Protein AF-A0A7V9NS49-F1 (afdb_monomer)

pLDDT: mean 94.95, std 5.57, range [57.0, 98.19]

Secondary structure (DSSP, 8-state):
-PPP-HHHHHHHHHTS---TT--HHHHHHHHHTTTT-TT-EEEEETTEEEEE-----S-------

Foldseek 3Di:
DDDDDPVVVVVVLVVFDCPPPRLQRSLVVVVVVCVPVPQWDWDDDPSDIDTDGDPPDPDDDDDDD

Structure (mmCIF, N/CA/C/O backbone):
data_AF-A0A7V9NS49-F1
#
_entry.id   AF-A0A7V9NS49-F1
#
loop_
_atom_site.group_PDB
_atom_site.id
_atom_site.type_symbol
_atom_site.label_atom_id
_atom_site.label_alt_id
_atom_site.label_comp_id
_atom_site.label_asym_id
_atom_site.label_entity_id
_atom_site.label_seq_id
_atom_site.pdbx_PDB_ins_code
_atom_site.Cartn_x
_atom_site.Cartn_y
_atom_site.Cartn_z
_atom_site.occupancy
_atom_site.B_iso_or_equiv
_atom_site.auth_seq_id
_atom_site.auth_comp_id
_atom_site.auth_asym_id
_atom_site.auth_atom_id
_atom_site.pdbx_PDB_model_num
ATOM 1 N N . MET A 1 1 ? 4.203 2.129 22.062 1.00 57.00 1 MET A N 1
ATOM 2 C CA . MET A 1 1 ? 4.467 1.962 20.615 1.00 57.00 1 MET A CA 1
ATOM 3 C C . MET A 1 1 ? 5.612 2.887 20.248 1.00 57.00 1 MET A C 1
ATOM 5 O O . MET A 1 1 ? 5.594 4.021 20.706 1.00 57.00 1 MET A O 1
ATOM 9 N N . SER A 1 2 ? 6.615 2.401 19.514 1.00 82.12 2 SER A N 1
ATOM 10 C CA . SER A 1 2 ? 7.679 3.262 18.978 1.00 82.12 2 SER A CA 1
ATOM 11 C C . SER A 1 2 ? 7.113 4.134 17.861 1.00 82.12 2 SER A C 1
ATOM 13 O O . SER A 1 2 ? 6.224 3.687 17.135 1.00 82.12 2 SER A O 1
ATOM 15 N N . THR A 1 3 ? 7.630 5.351 17.711 1.00 89.56 3 THR A N 1
ATOM 16 C CA . THR A 1 3 ? 7.320 6.196 16.554 1.00 89.56 3 THR A CA 1
ATOM 17 C C . THR A 1 3 ? 7.756 5.470 15.277 1.00 89.56 3 THR A C 1
ATOM 19 O O . THR A 1 3 ? 8.887 4.972 15.240 1.00 89.56 3 THR A O 1
ATOM 22 N N . PRO A 1 4 ? 6.892 5.358 14.253 1.00 87.44 4 PRO A N 1
ATOM 23 C CA . PRO A 1 4 ? 7.282 4.770 12.978 1.00 87.44 4 PRO A CA 1
ATOM 24 C C . PRO A 1 4 ? 8.322 5.652 12.275 1.00 87.44 4 PRO A C 1
ATOM 26 O O . PRO A 1 4 ? 8.173 6.872 12.218 1.00 87.44 4 PRO A O 1
ATOM 29 N N . ASP A 1 5 ? 9.365 5.029 11.722 1.00 95.06 5 ASP A N 1
ATOM 30 C CA . ASP A 1 5 ? 10.365 5.712 10.897 1.00 95.06 5 ASP A CA 1
ATOM 31 C C . ASP A 1 5 ? 9.794 6.011 9.506 1.00 95.06 5 ASP A C 1
ATOM 33 O O . ASP A 1 5 ? 9.841 5.189 8.590 1.00 95.06 5 ASP A O 1
ATOM 37 N N . LEU A 1 6 ? 9.221 7.203 9.353 1.00 95.50 6 LEU A N 1
ATOM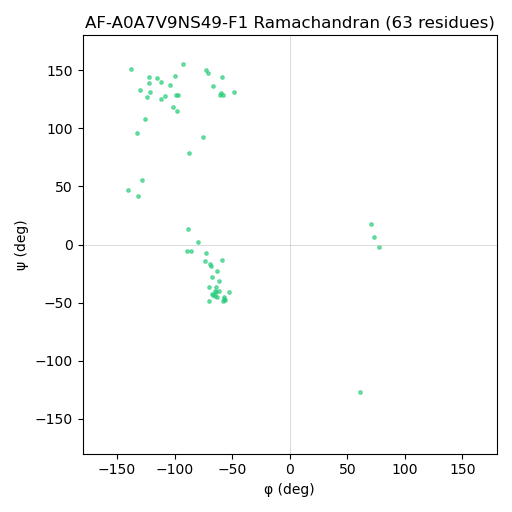 38 C CA . LEU A 1 6 ? 8.643 7.636 8.085 1.00 95.50 6 LEU A CA 1
ATOM 39 C C . LEU A 1 6 ? 9.704 7.855 7.000 1.00 95.50 6 LEU A C 1
ATOM 41 O O . LEU A 1 6 ? 9.389 7.688 5.823 1.00 95.50 6 LEU A O 1
ATOM 45 N N . LEU A 1 7 ? 10.945 8.194 7.364 1.00 97.31 7 LEU A N 1
ATOM 46 C CA . LEU A 1 7 ? 12.013 8.405 6.388 1.00 97.31 7 LEU A CA 1
ATOM 47 C C . LEU A 1 7 ? 12.418 7.072 5.754 1.00 97.31 7 LEU A C 1
ATOM 49 O O . LEU A 1 7 ? 12.440 6.972 4.527 1.00 97.31 7 LEU A O 1
ATOM 53 N N . GLY A 1 8 ? 12.654 6.045 6.575 1.00 96.69 8 GLY A N 1
ATOM 54 C CA . GLY A 1 8 ? 12.938 4.689 6.104 1.00 96.69 8 GLY A CA 1
ATOM 55 C C . GLY A 1 8 ? 11.820 4.142 5.215 1.00 96.69 8 GLY A C 1
ATOM 56 O O . GLY A 1 8 ? 12.080 3.701 4.098 1.00 96.69 8 GLY A O 1
ATOM 57 N N . ARG A 1 9 ? 10.556 4.278 5.642 1.00 95.50 9 ARG A N 1
ATOM 58 C CA . ARG A 1 9 ? 9.393 3.838 4.845 1.00 95.50 9 ARG A CA 1
ATOM 59 C C . ARG A 1 9 ? 9.231 4.598 3.533 1.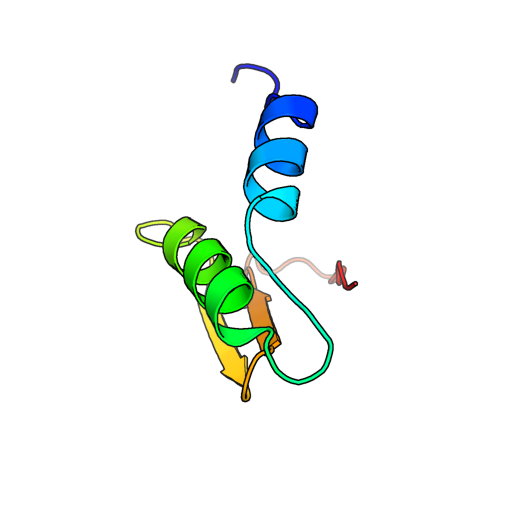00 95.50 9 ARG A C 1
ATOM 61 O O . ARG A 1 9 ? 8.864 4.010 2.522 1.00 95.50 9 ARG A O 1
ATOM 68 N N . THR A 1 10 ? 9.528 5.894 3.525 1.00 96.38 10 THR A N 1
ATOM 69 C CA . THR A 1 10 ? 9.499 6.679 2.285 1.00 96.38 10 THR A CA 1
ATOM 70 C C . THR A 1 10 ? 10.591 6.210 1.328 1.00 96.38 10 THR A C 1
ATOM 72 O O . THR A 1 10 ? 10.320 6.022 0.145 1.00 96.38 10 THR A O 1
ATOM 75 N N . ALA A 1 11 ? 11.807 5.965 1.827 1.00 97.81 11 ALA A N 1
ATOM 76 C CA . ALA A 1 11 ? 12.904 5.446 1.013 1.00 97.81 11 ALA A CA 1
ATOM 77 C C . ALA A 1 11 ? 12.583 4.059 0.424 1.00 97.81 11 ALA A C 1
ATOM 79 O O . ALA A 1 11 ? 12.878 3.816 -0.744 1.00 97.81 11 ALA A O 1
ATOM 80 N N . GLU A 1 12 ? 11.935 3.174 1.192 1.00 96.56 12 GLU A N 1
ATOM 81 C CA . GLU A 1 12 ? 11.445 1.875 0.705 1.00 96.56 12 GLU A CA 1
ATOM 82 C C . GLU A 1 12 ? 10.498 2.034 -0.495 1.00 96.56 12 GLU A C 1
ATOM 84 O O . GLU A 1 12 ? 10.704 1.380 -1.515 1.00 96.56 12 GLU A O 1
ATOM 89 N N . LEU A 1 13 ? 9.517 2.941 -0.413 1.00 96.75 13 LEU A N 1
ATOM 90 C CA . LEU A 1 13 ? 8.570 3.193 -1.506 1.00 96.75 13 LEU A CA 1
ATOM 91 C C . LEU A 1 13 ? 9.237 3.827 -2.735 1.00 96.75 13 LEU A C 1
ATOM 93 O O . LEU A 1 13 ? 8.963 3.411 -3.858 1.00 96.75 13 LEU A O 1
ATOM 97 N N . VAL A 1 14 ? 10.134 4.800 -2.538 1.00 97.75 14 VAL A N 1
ATOM 98 C CA . VAL A 1 14 ? 10.875 5.469 -3.629 1.00 97.75 14 VAL A CA 1
ATOM 99 C C . VAL A 1 14 ? 11.749 4.486 -4.411 1.00 97.75 14 VAL A C 1
ATOM 101 O O . VAL A 1 14 ? 11.932 4.647 -5.617 1.00 97.75 14 VAL A O 1
ATOM 104 N N . ASN A 1 15 ? 12.258 3.444 -3.753 1.00 98.12 15 ASN A N 1
ATOM 105 C CA . ASN A 1 15 ? 13.057 2.404 -4.398 1.00 98.12 15 ASN A CA 1
ATOM 106 C C . ASN A 1 15 ? 12.235 1.458 -5.293 1.00 98.12 15 ASN A C 1
ATOM 108 O O . ASN A 1 15 ? 12.828 0.643 -6.003 1.00 98.12 15 ASN A O 1
ATOM 112 N N . ILE A 1 16 ? 10.900 1.551 -5.289 1.00 98.19 16 ILE A N 1
ATOM 113 C CA . ILE A 1 16 ? 10.023 0.758 -6.153 1.00 98.19 16 ILE A CA 1
ATOM 114 C C . ILE A 1 16 ? 9.622 1.604 -7.372 1.00 98.19 16 ILE A C 1
ATOM 116 O O . ILE A 1 16 ? 8.900 2.595 -7.224 1.00 98.19 16 ILE A O 1
ATOM 120 N N . PRO A 1 17 ? 10.036 1.228 -8.599 1.00 97.44 17 PRO A N 1
ATOM 121 C CA . PRO A 1 17 ? 9.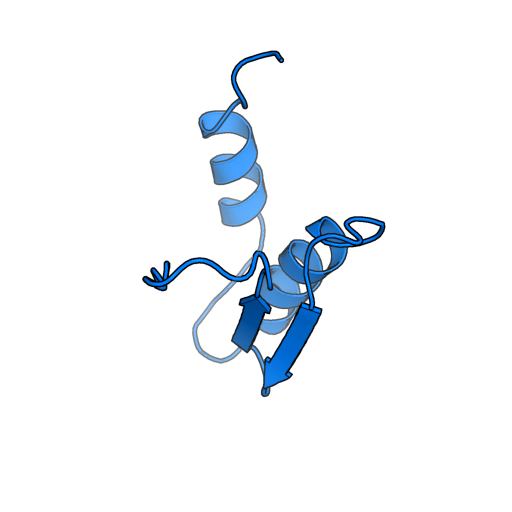631 1.943 -9.803 1.00 97.44 17 PRO A CA 1
ATOM 122 C C . PRO A 1 17 ? 8.105 1.978 -9.952 1.00 97.44 17 PRO A C 1
ATOM 124 O O . PRO A 1 17 ? 7.446 0.942 -9.912 1.00 97.44 17 PRO A O 1
ATOM 127 N N . SER A 1 18 ? 7.560 3.177 -10.155 1.00 96.44 18 SER A N 1
ATOM 128 C CA . SER A 1 18 ? 6.117 3.448 -10.266 1.00 96.44 18 SER A CA 1
ATOM 129 C C . SER A 1 18 ? 5.833 4.486 -11.355 1.00 96.44 18 SER A C 1
ATOM 131 O O . SER A 1 18 ? 5.110 5.462 -11.171 1.00 96.44 18 SER A O 1
ATOM 133 N N . VAL A 1 19 ? 6.460 4.295 -12.519 1.00 97.06 19 VAL A N 1
ATOM 134 C CA . VAL A 1 19 ? 6.175 5.106 -13.712 1.00 97.06 19 VAL A CA 1
ATOM 135 C C . VAL A 1 19 ? 4.696 4.955 -14.064 1.00 97.06 19 VAL A C 1
ATOM 137 O O . VAL A 1 19 ? 4.153 3.862 -13.918 1.00 97.06 19 VAL A O 1
ATOM 140 N N . SER A 1 20 ? 4.062 6.025 -14.548 1.00 96.38 20 SER A N 1
ATOM 141 C CA . SER A 1 20 ? 2.656 5.993 -14.953 1.00 96.38 20 SER A CA 1
ATOM 142 C C . SER A 1 20 ? 2.353 4.795 -15.858 1.00 96.38 20 SER A C 1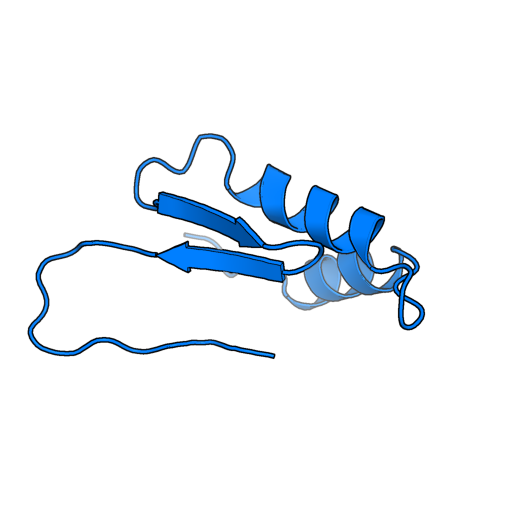
ATOM 144 O O . SER A 1 20 ? 3.067 4.560 -16.834 1.00 96.38 20 SER A O 1
ATOM 146 N N . HIS A 1 21 ? 1.287 4.064 -15.529 1.00 95.06 21 HIS A N 1
ATOM 147 C CA . HIS A 1 21 ? 0.866 2.790 -16.126 1.00 95.06 21 HIS A CA 1
ATOM 148 C C . HIS A 1 21 ? 1.713 1.554 -15.770 1.00 95.06 21 HIS A C 1
ATOM 150 O O . HIS A 1 21 ? 1.473 0.477 -16.319 1.00 95.06 21 HIS A O 1
ATOM 156 N N . ASN A 1 22 ? 2.677 1.675 -14.858 1.00 96.50 22 ASN A N 1
ATOM 157 C CA . ASN A 1 22 ? 3.489 0.576 -14.337 1.00 96.50 22 ASN A CA 1
ATOM 158 C C . ASN A 1 22 ? 3.565 0.592 -12.799 1.00 96.50 22 ASN A C 1
ATOM 160 O O . ASN A 1 22 ? 4.616 0.376 -12.198 1.00 96.50 22 ASN A O 1
ATOM 164 N N . GLU A 1 23 ? 2.440 0.862 -12.145 1.00 97.50 23 GLU A N 1
ATOM 165 C CA . GLU A 1 23 ? 2.354 0.992 -10.689 1.00 97.50 23 GLU A CA 1
ATOM 166 C C . GLU A 1 23 ? 2.150 -0.356 -9.977 1.00 97.50 23 GLU A C 1
ATOM 168 O O . GLU A 1 23 ? 2.208 -0.424 -8.754 1.00 97.50 23 GLU A O 1
ATOM 173 N N . ALA A 1 24 ? 1.956 -1.457 -10.713 1.00 96.75 24 ALA A N 1
ATOM 174 C CA . ALA A 1 24 ? 1.613 -2.756 -10.130 1.00 96.75 24 ALA A CA 1
ATOM 175 C C . ALA A 1 24 ? 2.583 -3.208 -9.023 1.00 96.75 24 ALA A C 1
ATOM 177 O O . ALA A 1 24 ? 2.123 -3.683 -7.988 1.00 96.75 24 ALA A O 1
ATOM 178 N N . GLY A 1 25 ? 3.894 -2.996 -9.203 1.00 97.38 25 GLY A N 1
ATOM 179 C CA . GLY A 1 25 ? 4.909 -3.394 -8.224 1.00 97.38 25 GLY A CA 1
ATOM 180 C C . GLY A 1 25 ? 4.808 -2.648 -6.890 1.00 97.38 25 GLY A C 1
ATOM 181 O O . GLY A 1 25 ? 4.872 -3.277 -5.833 1.00 97.38 25 GLY A O 1
ATOM 182 N N . ILE A 1 26 ? 4.604 -1.324 -6.913 1.00 97.19 26 ILE A N 1
ATOM 183 C CA . ILE A 1 26 ? 4.419 -0.546 -5.677 1.00 97.19 26 ILE A CA 1
ATOM 184 C C . ILE A 1 26 ? 3.073 -0.871 -5.025 1.00 97.19 26 ILE A C 1
ATOM 186 O O . ILE A 1 26 ? 2.992 -0.999 -3.804 1.00 97.19 26 ILE A O 1
ATOM 190 N N . THR A 1 27 ? 2.037 -1.102 -5.833 1.00 97.44 27 THR A N 1
ATOM 191 C CA . THR A 1 27 ? 0.724 -1.518 -5.345 1.00 97.44 27 THR A CA 1
ATOM 192 C C . THR A 1 27 ? 0.803 -2.881 -4.649 1.00 97.44 27 THR A C 1
ATOM 194 O O . THR A 1 27 ? 0.279 -3.030 -3.551 1.00 97.44 27 THR A O 1
ATOM 197 N N . ASP A 1 28 ? 1.492 -3.871 -5.220 1.00 97.06 28 ASP A N 1
ATOM 198 C CA . ASP A 1 28 ? 1.664 -5.192 -4.595 1.00 97.06 28 ASP A CA 1
ATOM 199 C C . ASP A 1 28 ? 2.459 -5.121 -3.289 1.00 97.06 28 ASP A C 1
ATOM 201 O O . ASP A 1 28 ? 2.077 -5.748 -2.300 1.00 97.06 28 ASP A O 1
ATOM 205 N N . HIS A 1 29 ? 3.516 -4.304 -3.254 1.00 97.25 29 HIS A N 1
ATOM 206 C CA . HIS A 1 29 ? 4.271 -4.067 -2.028 1.00 97.25 29 HIS A CA 1
ATOM 207 C C . HIS A 1 29 ? 3.377 -3.506 -0.915 1.00 97.25 29 HIS A C 1
ATOM 209 O O . HIS A 1 29 ? 3.377 -4.032 0.196 1.00 97.25 29 HIS A O 1
ATOM 215 N N . ILE A 1 30 ? 2.573 -2.480 -1.217 1.00 96.00 30 ILE A N 1
ATOM 216 C CA . ILE A 1 30 ? 1.655 -1.873 -0.245 1.00 96.00 30 ILE A CA 1
ATOM 217 C C . ILE A 1 30 ? 0.573 -2.868 0.192 1.00 96.00 30 ILE A C 1
ATOM 219 O O . ILE A 1 30 ? 0.256 -2.912 1.378 1.00 96.00 30 ILE A O 1
ATOM 223 N N . ALA A 1 31 ? 0.027 -3.685 -0.717 1.00 96.56 31 ALA A N 1
ATOM 224 C CA . ALA A 1 31 ? -0.959 -4.711 -0.369 1.00 96.56 31 ALA A CA 1
ATOM 225 C C . ALA A 1 31 ? -0.415 -5.687 0.684 1.00 96.56 31 ALA A C 1
ATOM 227 O O . ALA A 1 31 ? -1.094 -5.945 1.676 1.00 96.56 31 ALA A O 1
ATOM 228 N N . GLY A 1 32 ? 0.826 -6.156 0.514 1.00 96.50 32 GLY A N 1
ATOM 229 C CA . GLY A 1 32 ? 1.473 -7.072 1.458 1.00 96.50 32 GLY A CA 1
ATOM 230 C C . GLY A 1 32 ? 1.685 -6.4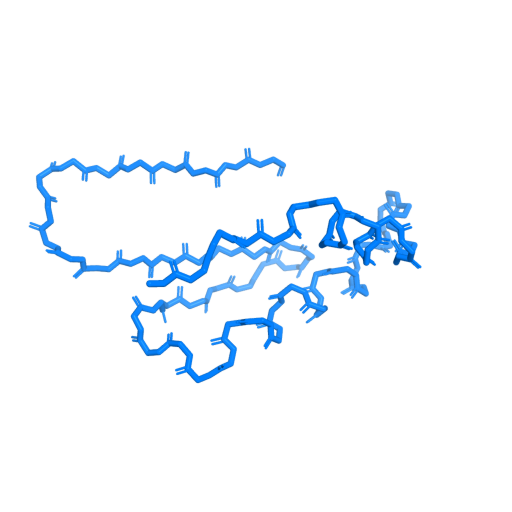82 2.857 1.00 96.5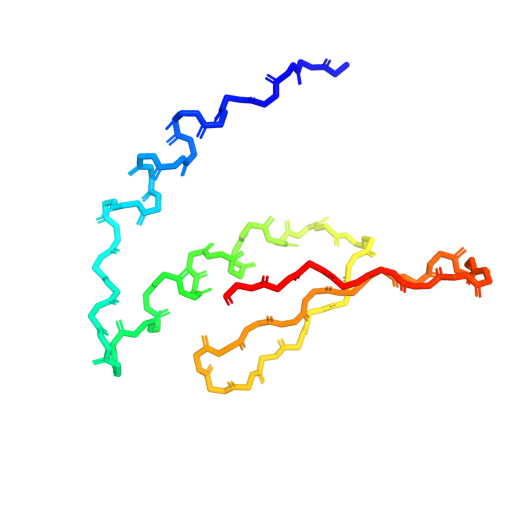0 32 GLY A C 1
ATOM 231 O O . GLY A 1 32 ? 1.753 -7.223 3.833 1.00 96.50 32 GLY A O 1
ATOM 232 N N . LEU A 1 33 ? 1.719 -5.151 3.006 1.00 94.31 33 LEU A N 1
ATOM 233 C CA . LEU A 1 33 ? 1.784 -4.509 4.328 1.00 94.31 33 LEU A CA 1
ATOM 234 C C . LEU A 1 33 ? 0.490 -4.680 5.143 1.00 94.31 33 LEU A C 1
ATOM 236 O O . LEU A 1 33 ? 0.513 -4.491 6.360 1.00 94.31 33 LEU A O 1
ATOM 240 N N . PHE A 1 34 ? -0.628 -5.025 4.494 1.00 95.00 34 PHE A N 1
ATOM 241 C CA . PHE A 1 34 ? -1.904 -5.302 5.157 1.00 95.00 34 PHE A CA 1
ATOM 242 C C . PHE A 1 34 ? -2.079 -6.772 5.556 1.00 95.00 34 PHE A C 1
ATOM 244 O O . PHE A 1 34 ? -3.048 -7.095 6.250 1.00 95.00 34 PHE A O 1
ATOM 251 N N . ASP A 1 35 ? -1.150 -7.656 5.183 1.00 93.00 35 ASP A N 1
ATOM 252 C CA . ASP A 1 35 ? -1.222 -9.068 5.546 1.00 93.00 35 ASP A CA 1
ATOM 253 C C . ASP A 1 35 ? -1.216 -9.245 7.070 1.00 93.00 35 ASP A C 1
ATOM 255 O O . ASP A 1 35 ? -0.387 -8.704 7.802 1.00 93.00 35 ASP A O 1
ATOM 259 N N . GLY A 1 36 ? -2.195 -9.999 7.574 1.00 90.31 36 GLY A N 1
ATOM 260 C CA . GLY A 1 36 ? -2.385 -10.217 9.010 1.00 90.31 36 GLY A CA 1
ATOM 261 C C . GLY A 1 36 ? -3.040 -9.052 9.764 1.00 90.31 36 GLY A C 1
ATOM 262 O O . GLY A 1 36 ? -3.338 -9.197 10.953 1.00 90.31 36 GLY A O 1
ATOM 263 N N . LEU A 1 37 ? -3.342 -7.924 9.108 1.00 95.19 37 LEU A N 1
ATOM 264 C CA . LEU A 1 37 ? -4.032 -6.790 9.729 1.00 95.19 37 LEU A CA 1
ATOM 265 C C . LEU A 1 37 ? -5.5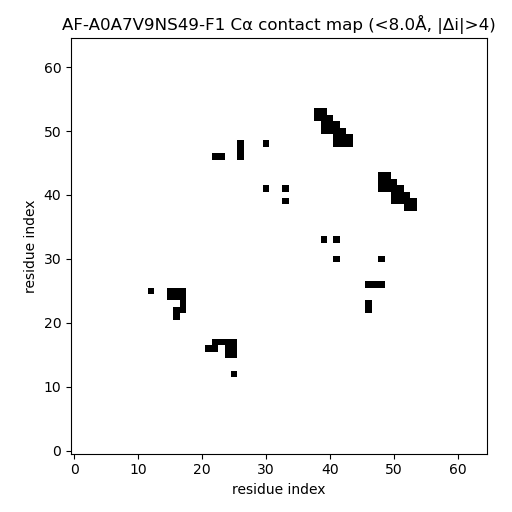58 -6.944 9.646 1.00 95.19 37 LEU A C 1
ATOM 267 O O . LEU A 1 37 ? -6.233 -6.283 8.860 1.00 95.19 37 LEU A O 1
ATOM 271 N N . ALA A 1 38 ? -6.124 -7.765 10.535 1.00 93.06 38 ALA A N 1
ATOM 272 C CA . ALA A 1 38 ? -7.560 -8.086 10.571 1.00 93.06 38 ALA A CA 1
ATOM 273 C C . ALA A 1 38 ? -8.511 -6.878 10.751 1.00 93.06 38 ALA A C 1
ATOM 275 O O . ALA A 1 38 ? -9.718 -7.007 10.558 1.00 93.06 38 ALA A O 1
ATOM 276 N N . ALA A 1 39 ? -7.994 -5.703 11.127 1.00 94.19 39 ALA A N 1
ATOM 277 C CA . ALA A 1 39 ? -8.782 -4.478 11.263 1.00 94.19 39 ALA A CA 1
ATOM 278 C C . ALA A 1 39 ? -9.187 -3.848 9.914 1.00 94.19 39 ALA A C 1
ATOM 280 O O . ALA A 1 39 ? -10.055 -2.969 9.897 1.00 94.19 39 ALA A O 1
ATOM 281 N N . PHE A 1 40 ? -8.564 -4.270 8.808 1.00 97.12 40 PHE A N 1
ATOM 282 C CA . PHE A 1 40 ? -8.797 -3.718 7.478 1.00 97.12 40 PHE A CA 1
ATOM 283 C C . PHE A 1 40 ? -9.488 -4.721 6.553 1.00 97.12 40 PHE A C 1
ATOM 285 O O . PHE A 1 40 ? -9.152 -5.900 6.504 1.00 97.12 40 PHE A O 1
ATOM 292 N N . THR A 1 41 ? -10.433 -4.221 5.764 1.00 95.94 41 THR A N 1
ATOM 293 C CA . THR A 1 41 ? -10.891 -4.853 4.525 1.00 95.94 41 THR A CA 1
ATOM 294 C C . THR A 1 41 ? -10.149 -4.199 3.367 1.00 95.94 41 THR A C 1
ATOM 296 O O . THR A 1 41 ? -10.121 -2.969 3.293 1.00 95.94 41 THR A O 1
ATOM 299 N N . LEU A 1 42 ? -9.544 -5.004 2.494 1.00 96.88 42 LEU A N 1
ATOM 300 C CA . LEU A 1 42 ? -8.759 -4.532 1.358 1.00 96.88 42 LEU A CA 1
ATOM 301 C C . LEU A 1 42 ? -9.471 -4.874 0.046 1.00 96.88 42 LEU A C 1
ATOM 303 O O . LEU A 1 42 ? -9.770 -6.037 -0.213 1.00 96.88 42 LEU A O 1
ATOM 307 N N . ASP A 1 43 ? -9.701 -3.865 -0.786 1.00 97.00 43 ASP A N 1
ATOM 308 C CA . ASP A 1 43 ? -10.227 -4.014 -2.140 1.00 97.00 43 ASP A CA 1
ATOM 309 C C . ASP A 1 43 ? -9.177 -3.563 -3.161 1.00 97.00 43 ASP A C 1
ATOM 311 O O . ASP A 1 43 ? -8.468 -2.576 -2.941 1.00 97.00 43 ASP A O 1
ATOM 315 N N . ARG A 1 44 ? -9.104 -4.257 -4.303 1.00 96.50 44 ARG A N 1
ATOM 316 C CA . ARG A 1 44 ? -8.182 -3.938 -5.402 1.00 96.50 44 ARG A CA 1
ATOM 317 C C . ARG A 1 44 ? -8.943 -3.659 -6.691 1.00 96.50 44 ARG A C 1
ATOM 319 O O . ARG A 1 44 ? -9.787 -4.453 -7.100 1.00 96.50 44 ARG A O 1
ATOM 326 N N . VAL A 1 45 ? -8.607 -2.552 -7.352 1.00 96.00 45 VAL A N 1
ATOM 327 C CA . VAL A 1 45 ? -9.185 -2.151 -8.646 1.00 96.00 45 VAL A CA 1
ATOM 328 C C . VAL A 1 45 ? -8.054 -1.740 -9.584 1.00 96.00 45 VAL A C 1
ATOM 330 O O . VAL A 1 45 ? -7.564 -0.610 -9.538 1.00 96.00 45 VAL A O 1
ATOM 333 N N . GLY A 1 46 ? -7.601 -2.671 -10.426 1.00 94.44 46 GLY A N 1
ATOM 334 C CA . GLY A 1 46 ? -6.389 -2.471 -11.225 1.00 94.44 46 GLY A CA 1
ATOM 335 C C . GLY A 1 46 ? -5.172 -2.267 -10.320 1.00 94.44 46 GLY A C 1
ATOM 336 O O . GLY A 1 46 ? -4.941 -3.078 -9.424 1.00 94.44 46 GLY A O 1
ATOM 337 N N . ALA A 1 47 ? -4.424 -1.181 -10.536 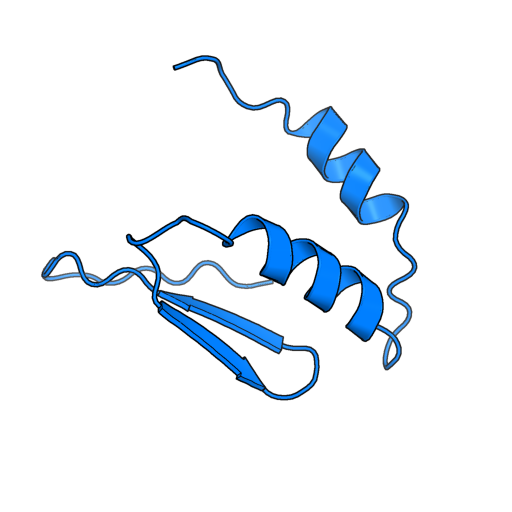1.00 95.94 47 ALA A N 1
ATOM 338 C CA . ALA A 1 47 ? -3.291 -0.777 -9.698 1.00 95.94 47 ALA A CA 1
ATOM 339 C C . ALA A 1 47 ? -3.685 0.119 -8.500 1.00 95.94 47 ALA A C 1
ATOM 341 O O . ALA A 1 47 ? -2.812 0.682 -7.849 1.00 95.94 47 ALA A O 1
ATOM 342 N N . ASN A 1 48 ? -4.979 0.221 -8.175 1.00 96.00 48 ASN A N 1
ATOM 343 C CA . ASN A 1 48 ? -5.463 0.944 -6.997 1.00 96.00 48 ASN A CA 1
ATOM 344 C C . ASN A 1 48 ? -5.766 -0.014 -5.842 1.00 96.00 48 ASN A C 1
ATOM 346 O O . ASN A 1 48 ? -6.298 -1.109 -6.059 1.00 96.00 48 ASN A O 1
ATOM 350 N N . LEU A 1 49 ? -5.511 0.445 -4.618 1.00 96.81 49 LEU A N 1
ATOM 351 C CA . LEU A 1 49 ? -5.881 -0.240 -3.382 1.00 96.81 49 LEU A CA 1
ATOM 352 C C . LEU A 1 49 ? -6.755 0.647 -2.514 1.00 96.81 49 LEU A C 1
ATOM 354 O O . LEU A 1 49 ? -6.493 1.836 -2.348 1.00 96.81 49 LEU A O 1
ATOM 358 N N . VAL A 1 50 ? -7.770 0.037 -1.913 1.00 97.31 50 VAL A N 1
ATOM 359 C CA . VAL A 1 50 ? -8.647 0.683 -0.944 1.00 97.31 50 VAL A CA 1
ATOM 360 C C . VAL A 1 50 ? -8.650 -0.163 0.321 1.00 97.31 50 VAL A C 1
ATOM 362 O O . VAL A 1 50 ? -9.230 -1.244 0.348 1.00 97.31 50 VAL A O 1
ATOM 365 N N . ALA A 1 51 ? -8.004 0.331 1.375 1.00 97.56 51 ALA A N 1
ATOM 366 C CA . ALA A 1 51 ? -8.034 -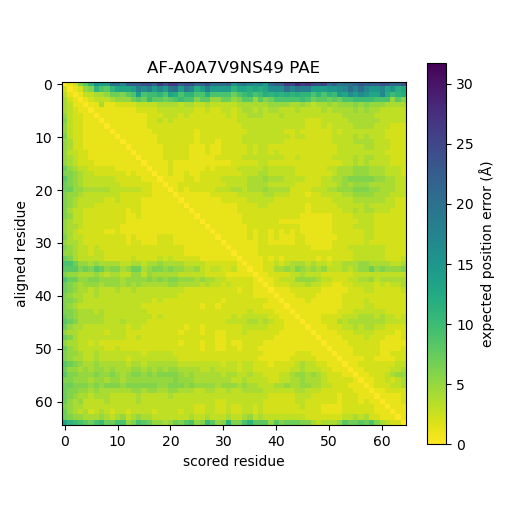0.279 2.700 1.00 97.56 51 ALA A CA 1
ATOM 367 C C . ALA A 1 51 ? -9.050 0.453 3.586 1.00 97.56 51 ALA A C 1
ATOM 369 O O . ALA A 1 51 ? -9.025 1.680 3.703 1.00 97.56 51 ALA A O 1
ATOM 370 N N . ARG A 1 52 ? -9.965 -0.287 4.216 1.00 97.38 52 ARG A N 1
ATOM 371 C CA . ARG A 1 52 ? -11.070 0.281 5.001 1.00 97.38 52 ARG A CA 1
ATOM 372 C C . ARG A 1 52 ? -11.158 -0.361 6.369 1.00 97.38 52 ARG A C 1
ATOM 374 O O . ARG A 1 52 ? -11.197 -1.579 6.481 1.00 97.38 52 ARG A O 1
ATOM 381 N N . THR A 1 53 ? -11.289 0.464 7.399 1.00 97.19 53 THR A N 1
ATOM 382 C CA . THR A 1 53 ? -11.725 0.021 8.725 1.00 97.19 53 THR A CA 1
ATOM 383 C C . THR A 1 53 ? -13.243 0.161 8.860 1.00 97.19 53 THR A C 1
ATOM 385 O O . THR A 1 53 ? -13.879 0.987 8.186 1.00 97.19 53 THR A O 1
ATOM 388 N N . ASN A 1 54 ? -13.831 -0.644 9.750 1.00 94.62 54 ASN A N 1
ATOM 389 C CA . ASN A 1 54 ? -15.270 -0.680 10.030 1.00 94.62 54 ASN A CA 1
ATOM 390 C C . ASN A 1 54 ? -15.552 -0.547 11.535 1.00 94.62 54 ASN A C 1
ATOM 392 O O . ASN A 1 54 ? -16.214 -1.381 12.138 1.00 94.62 54 ASN A O 1
ATOM 396 N N . PHE A 1 55 ? -15.045 0.524 12.148 1.00 94.81 55 PHE A N 1
ATOM 397 C CA . PHE A 1 55 ? -15.145 0.752 13.597 1.00 94.81 55 PHE A CA 1
ATOM 398 C C . PHE A 1 55 ? -16.502 1.306 14.076 1.00 94.81 55 PHE A C 1
ATOM 400 O O . PHE A 1 55 ? -16.665 1.587 15.257 1.00 94.81 55 PHE A O 1
ATOM 407 N N . GLY A 1 56 ? -17.479 1.489 13.179 1.00 95.44 56 GLY A N 1
ATOM 408 C CA . GLY A 1 56 ? -18.824 1.956 13.548 1.00 95.44 56 GLY A CA 1
ATOM 409 C C . GLY A 1 56 ? -18.904 3.423 13.992 1.00 95.44 56 GLY A C 1
ATOM 410 O O . GLY A 1 56 ? -19.876 3.817 14.630 1.00 95.44 56 GLY A O 1
ATOM 411 N N . HIS A 1 57 ? -17.899 4.243 13.675 1.00 95.88 57 HIS A N 1
ATOM 412 C CA . HIS A 1 57 ? -17.916 5.670 13.997 1.00 95.88 57 HIS A CA 1
ATOM 413 C C . HIS A 1 57 ? -18.890 6.459 13.102 1.00 95.88 57 HIS A C 1
ATOM 415 O O . HIS A 1 57 ? -19.070 6.109 11.934 1.00 95.88 57 HIS A O 1
ATOM 421 N N . PRO A 1 58 ? -19.478 7.561 13.613 1.00 96.75 58 PRO A N 1
ATOM 422 C CA . PRO A 1 58 ? -20.438 8.378 12.864 1.00 96.75 58 PRO A CA 1
ATOM 423 C C . PRO A 1 58 ? -19.807 9.164 11.705 1.00 96.75 58 PRO A C 1
ATOM 425 O O . PRO A 1 58 ? -20.520 9.652 10.833 1.00 96.75 58 PRO A O 1
ATOM 428 N N . GLN A 1 59 ? -18.480 9.308 11.692 1.00 97.12 59 GLN A N 1
ATOM 429 C CA . GLN A 1 59 ? -17.732 10.016 10.658 1.00 97.12 59 GLN A CA 1
ATOM 430 C C . GLN A 1 59 ? -16.695 9.088 10.027 1.00 97.12 59 GLN A C 1
ATOM 432 O O . GLN A 1 59 ? -16.090 8.258 10.709 1.00 97.12 59 GLN A O 1
ATOM 437 N N . ARG A 1 60 ? -16.474 9.253 8.719 1.00 96.69 60 ARG A N 1
ATOM 438 C CA . ARG A 1 60 ? -15.484 8.502 7.941 1.00 96.69 60 ARG A CA 1
ATOM 439 C C . ARG A 1 60 ? -14.522 9.469 7.258 1.00 96.69 60 ARG A C 1
ATOM 441 O O . ARG A 1 60 ? -14.962 10.373 6.555 1.00 96.69 60 ARG A O 1
ATOM 448 N N . LEU A 1 61 ? -13.226 9.249 7.464 1.00 96.75 61 LEU A N 1
ATOM 449 C CA . LEU A 1 61 ? -12.146 9.976 6.800 1.00 96.75 61 LEU A CA 1
ATOM 450 C C . LEU A 1 61 ? -11.528 9.093 5.716 1.00 96.75 61 LEU A C 1
ATOM 452 O O . LEU A 1 61 ? -11.282 7.909 5.950 1.00 96.75 61 LEU A O 1
ATOM 456 N N . THR A 1 62 ? -11.251 9.689 4.560 1.00 95.94 62 THR A N 1
ATOM 457 C CA . THR A 1 62 ? -10.487 9.054 3.485 1.00 95.94 62 THR A CA 1
ATOM 458 C C . THR A 1 62 ? -9.114 9.705 3.413 1.00 95.94 62 THR A C 1
ATOM 460 O O . THR A 1 62 ? -9.017 10.926 3.313 1.00 95.94 62 THR A O 1
ATOM 463 N N . LEU A 1 63 ? -8.064 8.886 3.447 1.00 96.31 63 LEU A N 1
ATOM 464 C CA . LEU A 1 63 ? -6.709 9.285 3.081 1.00 96.31 63 LEU A CA 1
ATOM 465 C C . LEU A 1 63 ? -6.464 8.747 1.670 1.00 96.31 63 LEU A C 1
ATOM 467 O O . LEU A 1 63 ? -6.567 7.540 1.460 1.00 96.31 63 LEU A O 1
ATOM 471 N N . ALA A 1 64 ? -6.220 9.636 0.713 1.00 93.69 64 ALA A N 1
ATOM 472 C CA . ALA A 1 64 ? -6.008 9.293 -0.690 1.00 93.69 64 ALA A CA 1
ATOM 473 C C . ALA A 1 64 ? -4.849 10.117 -1.258 1.00 93.69 64 ALA A C 1
ATOM 475 O O . ALA A 1 64 ? -4.609 11.238 -0.801 1.00 93.69 64 ALA A O 1
ATOM 476 N N . GLY A 1 65 ? -4.156 9.548 -2.240 1.00 84.06 65 GLY A N 1
ATOM 477 C CA . GLY A 1 65 ? -3.030 10.128 -2.965 1.00 84.06 65 GLY A CA 1
ATOM 478 C C . GLY A 1 65 ? -2.862 9.445 -4.308 1.00 84.06 65 GLY A C 1
ATOM 479 O O . GLY A 1 65 ? -3.460 8.356 -4.476 1.00 84.06 65 GLY A O 1
#

Sequence (65 aa):
MSTPDLLGRTAELVNIPSVSHNEAGITDHIAGLFDGLAAFTLDRVGANLVARTNFGHPQRLTLAG

Nearest PDB structures (foldseek):
  2l01-assembly1_B  TM=3.093E-01  e=5.616E+00  Phocaeicola vulgatus ATCC 8482
  1np6-assembly1_B  TM=2.732E-01  e=8.431E+00  Escherichia coli
  3q23-assembly1_A  TM=2.540E-01  e=9.654E+00  Enquatrovirus N4

Mean predicted aligned error: 3.23 Å

Solvent-accessible surface area (backbone atoms only — not comparable to full-atom values): 4393 Å² total; per-residue (Å²): 133,81,84,79,64,62,66,62,55,48,53,57,55,70,73,40,68,56,55,93,97,46,35,53,61,45,39,52,54,58,53,59,73,49,66,90,44,82,70,49,50,78,48,76,59,87,65,43,78,47,78,42,72,81,87,81,63,97,71,86,87,85,88,85,132

Radius of gyration: 13.71 Å; Cα contacts (8 Å, |Δi|>4): 38; chains: 1; bounding box: 34×20×37 Å